Protein AF-A0A662VCW9-F1 (afdb_monomer)

Mean predicted aligned error: 3.1 Å

Secondary structure (DSSP, 8-state):
-PPPPHHHHHHHHHHHHHHHHHHHHTTTS-TTHHHHHHHHHHHHHHHHHHHTT---HHHHHHHHHHHHHHGGGGT-HHHHHHHHHHHHHHHHHHHHHHHT-

Radius of gyration: 15.44 Å; Cα contacts (8 Å, |Δi|>4): 47; chains: 1; bounding box: 33×37×44 Å

Foldseek 3Di:
DDDDDPVLVVLVVVLVVLVVVQVVCCVPDDVLVVLLSVLVSLLSVLVSCVVVVHDDPVSVVLSVLSVVLSCCVVPPSVSNVVSSVVSVVVVVVVVCVVVVD

Nearest PDB structures (foldseek):
  8uc3-assembly1_C  TM=8.459E-01  e=2.169E-03  Streptomyces noursei ATCC 11455
  6b87-assembly2_B-3  TM=3.729E-01  e=9.346E-01  synthetic construct
  6b87-assembly1_A-2  TM=3.579E-01  e=2.098E+00  synthetic construct
  5bw9-assembly1_G  TM=2.666E-01  e=5.602E+00  Saccharomyces cerevisiae S288C

pLDDT: mean 95.9, std 4.9, range [60.41, 98.69]

Sequence (101 aa):
MRSLSKTEELAIYSFIAYLASSARGLLIEPQIYGPFRCLDAISRFIDLLGKLGISSMYLNELKEDIDKGKYLLLYDEDKFKEFIINLNVRLAKKIKEYLSL

Solvent-accessible surface area (backbone atoms only — not comparable to full-atom values): 5756 Å² total; per-residue (Å²): 134,85,83,75,52,73,68,56,50,49,54,51,51,51,52,50,51,50,52,54,53,46,58,58,47,57,77,78,45,67,73,75,53,49,64,41,52,54,44,53,47,52,40,53,48,53,54,49,34,45,76,73,74,47,81,50,73,67,56,54,53,53,31,55,51,42,64,57,44,48,57,28,58,81,80,38,55,66,60,27,53,51,45,54,55,52,50,52,53,52,52,52,51,53,52,33,62,76,68,75,105

Structure (mmCIF, N/CA/C/O backbone):
data_AF-A0A662VCW9-F1
#
_entry.id   AF-A0A662VCW9-F1
#
loop_
_atom_site.group_PDB
_atom_site.id
_atom_site.type_symbol
_atom_site.label_atom_id
_atom_site.label_alt_id
_atom_site.label_comp_id
_atom_site.label_asym_id
_atom_site.label_entity_id
_atom_site.label_seq_id
_atom_site.pdbx_PDB_ins_code
_atom_site.Cartn_x
_atom_site.Cartn_y
_atom_site.Cartn_z
_atom_site.occupancy
_atom_site.B_iso_or_equiv
_atom_site.auth_seq_id
_atom_site.auth_comp_id
_atom_site.auth_asym_id
_atom_site.auth_atom_id
_atom_site.pdbx_PDB_model_num
ATOM 1 N N . MET A 1 1 ? -7.376 3.533 27.334 1.00 70.19 1 MET A N 1
ATOM 2 C CA . MET A 1 1 ? -6.997 2.831 26.085 1.00 70.19 1 MET A CA 1
ATOM 3 C C . MET A 1 1 ? -7.770 1.515 26.043 1.00 70.19 1 MET A C 1
ATOM 5 O O . MET A 1 1 ? -7.817 0.866 27.081 1.00 70.19 1 MET A O 1
ATOM 9 N N . ARG A 1 2 ? -8.441 1.158 24.936 1.00 89.19 2 ARG A N 1
ATOM 10 C CA . ARG A 1 2 ? -9.163 -0.131 24.819 1.00 89.19 2 ARG A CA 1
ATOM 11 C C . ARG A 1 2 ? -8.158 -1.259 24.562 1.00 89.19 2 ARG A C 1
ATOM 13 O O . ARG A 1 2 ? -7.188 -1.031 23.844 1.00 89.19 2 ARG A O 1
ATOM 20 N N . SER A 1 3 ? -8.393 -2.449 25.112 1.00 89.62 3 SER A N 1
ATOM 21 C CA . SER A 1 3 ? -7.645 -3.652 24.732 1.00 89.62 3 SER A CA 1
ATOM 22 C C . SER A 1 3 ? -8.071 -4.146 23.346 1.00 89.62 3 SER A C 1
ATOM 24 O O . SER A 1 3 ? -9.253 -4.112 22.992 1.00 89.62 3 SER A O 1
ATOM 26 N N . LEU A 1 4 ? -7.099 -4.602 22.560 1.00 92.12 4 LEU A N 1
ATOM 27 C CA . LEU A 1 4 ? -7.354 -5.271 21.289 1.00 92.12 4 LEU A CA 1
ATOM 28 C C . LEU A 1 4 ? -7.846 -6.698 21.556 1.00 92.12 4 LEU A C 1
ATOM 30 O O . LEU A 1 4 ? -7.447 -7.343 22.526 1.00 92.12 4 LEU A O 1
ATOM 34 N N . SER A 1 5 ? -8.727 -7.200 20.699 1.00 94.69 5 SER A N 1
ATOM 35 C CA . SER A 1 5 ? -9.039 -8.626 20.654 1.00 94.69 5 SER A CA 1
ATOM 36 C C . SER A 1 5 ? -7.870 -9.406 20.048 1.00 94.69 5 SER A C 1
ATOM 38 O O . SER A 1 5 ? -7.094 -8.873 19.255 1.00 94.69 5 SER A O 1
ATOM 40 N N . LYS A 1 6 ? -7.792 -10.709 20.341 1.00 95.75 6 LYS A N 1
ATOM 41 C CA . LYS A 1 6 ? -6.776 -11.600 19.753 1.00 95.75 6 LYS A CA 1
ATOM 42 C C . LYS A 1 6 ? -6.753 -11.551 18.220 1.00 95.75 6 LYS A C 1
ATOM 44 O O . LYS A 1 6 ? -5.692 -11.664 17.616 1.00 95.75 6 LYS A O 1
ATOM 49 N N . THR A 1 7 ? -7.913 -11.379 17.585 1.00 95.38 7 THR A N 1
ATOM 50 C CA . THR A 1 7 ? -8.024 -11.284 16.121 1.00 95.38 7 THR A CA 1
ATOM 51 C C . THR A 1 7 ? -7.424 -9.982 15.592 1.00 95.38 7 THR A C 1
ATOM 53 O O . THR A 1 7 ? -6.745 -9.995 14.567 1.00 95.38 7 THR A O 1
ATOM 56 N N . GLU A 1 8 ? -7.638 -8.867 16.293 1.00 95.44 8 GLU A N 1
ATOM 57 C CA . GLU A 1 8 ? -7.050 -7.570 15.939 1.00 95.44 8 GLU A CA 1
ATOM 58 C C . GLU A 1 8 ? -5.527 -7.590 16.117 1.00 95.44 8 GLU A C 1
ATOM 60 O O . GLU A 1 8 ? -4.800 -7.182 15.212 1.00 95.44 8 GLU A O 1
ATOM 65 N N . GLU A 1 9 ? -5.034 -8.142 17.231 1.00 96.50 9 GLU A N 1
ATOM 66 C CA . GLU A 1 9 ? -3.596 -8.335 17.464 1.00 96.50 9 GLU A CA 1
ATOM 67 C C . GLU A 1 9 ? -2.966 -9.206 16.375 1.00 96.50 9 GLU A C 1
ATOM 69 O O . GLU A 1 9 ? -1.950 -8.832 15.791 1.00 96.50 9 GLU A O 1
ATOM 74 N N . LEU A 1 10 ? -3.598 -10.332 16.031 1.00 96.44 10 LEU A N 1
ATOM 75 C CA . LEU A 1 10 ? -3.120 -11.215 14.969 1.00 96.44 10 LEU A CA 1
ATOM 76 C C . LEU A 1 10 ? -3.055 -10.503 13.611 1.00 96.44 10 LEU A C 1
ATOM 78 O O . LEU A 1 10 ? -2.092 -10.693 12.865 1.00 96.44 10 LEU A O 1
ATOM 82 N N . ALA A 1 11 ? -4.053 -9.681 13.278 1.00 96.56 11 ALA A N 1
ATOM 83 C CA . ALA A 1 11 ? -4.065 -8.919 12.033 1.00 96.56 11 ALA A CA 1
ATOM 84 C C . ALA A 1 11 ? -2.910 -7.903 11.984 1.00 96.56 11 ALA A C 1
ATOM 86 O O . ALA A 1 11 ? -2.221 -7.803 10.965 1.00 96.56 11 ALA A O 1
ATOM 87 N N . ILE A 1 12 ? -2.650 -7.213 13.098 1.00 97.69 12 ILE A N 1
ATOM 88 C CA . ILE A 1 12 ? -1.532 -6.272 13.238 1.00 97.69 12 ILE A CA 1
ATOM 89 C C . ILE A 1 12 ? -0.190 -7.005 13.128 1.00 97.69 12 ILE A C 1
ATOM 91 O O . ILE A 1 12 ? 0.662 -6.610 12.330 1.00 97.69 12 ILE A O 1
ATOM 95 N N . TYR A 1 13 ? -0.002 -8.106 13.860 1.00 98.19 13 TYR A N 1
ATOM 96 C CA . TYR A 1 13 ? 1.231 -8.895 13.798 1.00 98.19 13 TYR A CA 1
ATOM 97 C C . TYR A 1 13 ? 1.478 -9.477 12.410 1.00 98.19 13 TYR A C 1
ATOM 99 O O . TYR A 1 13 ? 2.618 -9.492 11.954 1.00 98.19 13 TYR A O 1
ATOM 107 N N . SER A 1 14 ? 0.427 -9.888 11.700 1.00 97.75 14 SER A N 1
ATOM 108 C CA . SER A 1 14 ? 0.542 -10.375 10.321 1.00 97.75 14 SER A CA 1
ATOM 109 C C . SER A 1 14 ? 1.044 -9.285 9.372 1.00 97.75 14 SER A C 1
ATOM 111 O O . SER A 1 14 ? 1.888 -9.550 8.517 1.00 97.75 14 SER A O 1
ATOM 113 N N . PHE A 1 15 ? 0.566 -8.049 9.533 1.00 98.56 15 PHE A N 1
ATOM 114 C CA . PHE A 1 15 ? 1.045 -6.913 8.748 1.00 98.56 15 PHE A CA 1
ATOM 115 C C . PHE A 1 15 ? 2.509 -6.568 9.067 1.00 98.56 15 PHE A C 1
ATOM 117 O O . PHE A 1 15 ? 3.315 -6.382 8.157 1.00 98.56 15 PHE A O 1
ATOM 124 N N . ILE A 1 16 ? 2.888 -6.568 10.349 1.00 98.69 16 ILE A N 1
ATOM 125 C CA . ILE A 1 16 ? 4.280 -6.344 10.774 1.00 98.69 16 ILE A CA 1
ATOM 126 C C . ILE A 1 16 ? 5.202 -7.446 10.232 1.00 98.69 16 ILE A C 1
ATOM 128 O O . ILE A 1 16 ? 6.268 -7.152 9.691 1.00 98.69 16 ILE A O 1
ATOM 132 N N . ALA A 1 17 ? 4.784 -8.711 10.318 1.00 98.69 17 ALA A N 1
ATOM 133 C CA . ALA A 1 17 ? 5.534 -9.842 9.780 1.00 98.69 17 ALA A CA 1
ATOM 134 C C . ALA A 1 17 ? 5.714 -9.732 8.259 1.00 98.69 17 ALA A C 1
ATOM 136 O O . ALA A 1 17 ? 6.800 -10.002 7.743 1.00 98.69 17 ALA A O 1
ATOM 137 N N . TYR A 1 18 ? 4.684 -9.271 7.543 1.00 98.56 18 TYR A N 1
ATOM 138 C CA . TYR A 1 18 ? 4.775 -8.981 6.115 1.00 98.56 18 TYR A CA 1
ATOM 139 C C . TYR A 1 18 ? 5.832 -7.909 5.808 1.00 98.56 18 TYR A C 1
ATOM 141 O O . TYR A 1 18 ? 6.643 -8.104 4.900 1.00 98.56 18 TYR A O 1
ATOM 149 N N . LEU A 1 19 ? 5.868 -6.808 6.567 1.00 98.62 19 LEU A N 1
ATOM 150 C CA . LEU A 1 19 ? 6.874 -5.753 6.395 1.00 98.62 19 LEU A CA 1
ATOM 151 C C . LEU A 1 19 ? 8.292 -6.268 6.676 1.00 98.62 19 LEU A C 1
ATOM 153 O O . LEU A 1 19 ? 9.197 -6.032 5.877 1.00 98.62 19 LEU A O 1
ATOM 157 N N . ALA A 1 20 ? 8.482 -7.023 7.760 1.00 98.62 20 ALA A N 1
ATOM 158 C CA . ALA A 1 20 ? 9.778 -7.602 8.110 1.00 98.62 20 ALA A CA 1
ATOM 159 C C . ALA A 1 20 ? 10.268 -8.600 7.046 1.00 98.62 20 ALA A C 1
ATOM 161 O O . ALA A 1 20 ? 11.421 -8.550 6.615 1.00 98.62 20 ALA A O 1
ATOM 162 N N . SER A 1 21 ? 9.378 -9.472 6.563 1.00 98.00 21 SER A N 1
ATOM 163 C CA . SER A 1 21 ? 9.691 -10.403 5.477 1.00 98.00 21 SER A CA 1
ATOM 164 C C . SER A 1 21 ? 9.993 -9.674 4.168 1.00 98.00 21 SER A C 1
ATOM 166 O O . SER A 1 21 ? 10.878 -10.095 3.427 1.00 98.00 21 SER A O 1
ATOM 168 N N . SER A 1 22 ? 9.274 -8.586 3.885 1.00 97.69 22 SER A N 1
ATOM 169 C CA . SER A 1 22 ? 9.502 -7.734 2.718 1.00 97.69 22 SER A CA 1
ATOM 170 C C . SER A 1 22 ? 10.875 -7.073 2.767 1.00 97.69 22 SER A C 1
ATOM 172 O O . SER A 1 22 ? 11.623 -7.168 1.800 1.00 97.69 22 SER A O 1
ATOM 174 N N . ALA A 1 23 ? 11.252 -6.494 3.909 1.00 97.81 23 ALA A N 1
ATOM 175 C CA . ALA A 1 23 ? 12.576 -5.915 4.112 1.00 97.81 23 ALA A CA 1
ATOM 176 C C . ALA A 1 23 ? 13.694 -6.956 3.939 1.00 97.81 23 ALA A C 1
ATOM 178 O O . ALA A 1 23 ? 14.678 -6.692 3.253 1.00 97.81 23 ALA A O 1
ATOM 179 N N . ARG A 1 24 ? 13.523 -8.164 4.497 1.00 98.06 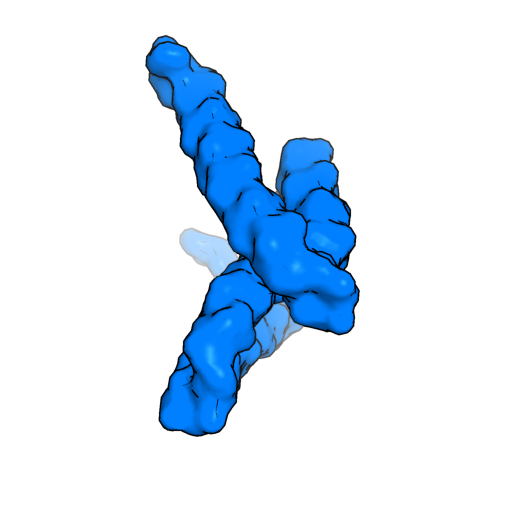24 ARG A N 1
ATOM 180 C CA . ARG A 1 24 ? 14.474 -9.270 4.300 1.00 98.06 24 ARG A CA 1
ATOM 181 C C . ARG A 1 24 ? 14.603 -9.658 2.826 1.00 98.06 24 ARG A C 1
ATOM 183 O O . ARG A 1 24 ? 15.718 -9.890 2.370 1.00 98.06 24 ARG A O 1
ATO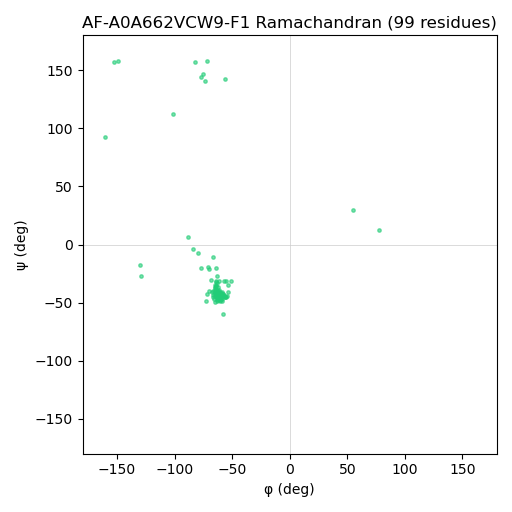M 190 N N . GLY A 1 25 ? 13.488 -9.755 2.098 1.00 96.38 25 GLY A N 1
ATOM 191 C CA . GLY A 1 25 ? 13.487 -10.093 0.670 1.00 96.38 25 GLY A CA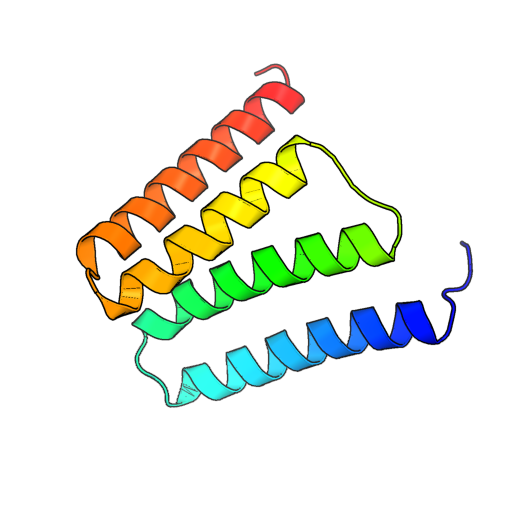 1
ATOM 192 C C . GLY A 1 25 ? 14.305 -9.103 -0.160 1.00 96.38 25 GLY A C 1
ATOM 193 O O . GLY A 1 25 ? 15.124 -9.507 -0.981 1.00 96.38 25 GLY A O 1
ATOM 194 N N . LEU A 1 26 ? 14.190 -7.809 0.145 1.00 96.69 26 LEU A N 1
ATOM 195 C CA . LEU A 1 26 ? 14.906 -6.740 -0.560 1.00 96.69 26 LEU A CA 1
ATOM 196 C C . LEU A 1 26 ? 16.431 -6.749 -0.376 1.00 96.69 26 LEU A C 1
ATOM 198 O O . LEU A 1 26 ? 17.120 -6.043 -1.104 1.00 96.69 26 LEU A O 1
ATOM 202 N N . LEU A 1 27 ? 16.978 -7.552 0.545 1.00 97.44 27 LEU A N 1
ATOM 203 C CA . LEU A 1 27 ? 18.429 -7.753 0.648 1.00 97.44 27 LEU A CA 1
ATOM 204 C C . LEU A 1 27 ? 19.001 -8.565 -0.526 1.00 97.44 27 LEU A C 1
ATOM 206 O O . LEU A 1 27 ? 20.205 -8.519 -0.760 1.00 97.44 27 LEU A O 1
ATOM 210 N N . ILE A 1 28 ? 18.158 -9.332 -1.224 1.00 96.75 28 ILE A N 1
ATOM 211 C CA . ILE A 1 28 ? 18.569 -10.260 -2.291 1.00 96.75 28 ILE A CA 1
ATOM 212 C C . ILE A 1 28 ? 17.763 -10.100 -3.589 1.00 96.75 28 ILE A C 1
ATOM 214 O O . ILE A 1 28 ? 18.187 -10.586 -4.635 1.00 96.75 28 ILE A O 1
ATOM 218 N N . GLU A 1 29 ? 16.598 -9.452 -3.536 1.00 94.19 29 GLU A N 1
ATOM 219 C CA . GLU A 1 29 ? 15.730 -9.202 -4.690 1.00 94.19 29 GLU A CA 1
ATOM 220 C C . GLU A 1 29 ? 16.175 -7.968 -5.499 1.00 94.19 29 GLU A C 1
ATOM 222 O O . GLU A 1 29 ? 16.815 -7.061 -4.959 1.00 94.19 29 GLU A O 1
ATOM 227 N N . PRO A 1 30 ? 15.805 -7.874 -6.792 1.00 94.56 30 PRO A N 1
ATOM 228 C CA . PRO A 1 30 ? 16.026 -6.664 -7.579 1.00 94.56 30 PRO A CA 1
ATOM 229 C C . PRO A 1 30 ? 15.393 -5.424 -6.933 1.00 94.56 30 PRO A C 1
ATOM 231 O O . PRO A 1 30 ? 14.273 -5.476 -6.424 1.00 94.56 30 PRO A O 1
ATOM 234 N N . GLN A 1 31 ? 16.071 -4.276 -7.022 1.00 92.69 31 GLN A N 1
ATOM 235 C CA . GLN A 1 31 ? 15.646 -3.036 -6.352 1.00 92.69 31 GLN A CA 1
ATOM 236 C C . GLN A 1 31 ? 14.217 -2.593 -6.704 1.00 92.69 31 GLN A C 1
ATOM 238 O O . GLN A 1 31 ? 13.521 -2.033 -5.857 1.00 92.69 31 GLN A O 1
ATOM 243 N N . ILE A 1 32 ? 13.752 -2.877 -7.925 1.00 92.62 32 ILE A N 1
ATOM 244 C CA . ILE A 1 32 ? 12.410 -2.503 -8.394 1.00 92.62 32 ILE A CA 1
ATOM 245 C C . ILE A 1 32 ? 11.272 -3.191 -7.613 1.00 92.62 32 ILE A C 1
ATOM 247 O O . ILE A 1 32 ? 10.159 -2.668 -7.550 1.00 92.62 32 ILE A O 1
ATOM 251 N N . TYR A 1 33 ? 11.548 -4.307 -6.926 1.00 94.94 33 TYR A N 1
ATOM 252 C CA . TYR A 1 33 ? 10.580 -4.934 -6.019 1.00 94.94 33 TYR A CA 1
ATOM 253 C C . TYR A 1 33 ? 10.344 -4.116 -4.745 1.00 94.94 33 TYR A C 1
ATOM 255 O O . TYR A 1 33 ? 9.308 -4.284 -4.101 1.00 94.94 33 TYR A O 1
ATOM 263 N N . GLY A 1 34 ? 11.254 -3.204 -4.384 1.00 96.75 34 GLY A N 1
ATOM 264 C CA . GLY A 1 34 ? 11.101 -2.310 -3.234 1.00 96.75 34 GLY A CA 1
ATOM 265 C C . GLY A 1 34 ? 9.833 -1.464 -3.339 1.00 96.75 34 GLY A C 1
ATOM 266 O O . GLY A 1 34 ? 8.937 -1.613 -2.504 1.00 96.75 34 GLY A O 1
ATOM 267 N N . PRO A 1 35 ? 9.696 -0.641 -4.393 1.00 97.38 35 PRO A N 1
ATOM 268 C CA . PRO A 1 35 ? 8.469 0.100 -4.659 1.00 97.38 35 PRO A CA 1
ATOM 269 C C . PRO A 1 35 ? 7.213 -0.780 -4.708 1.00 97.38 35 PRO A C 1
ATOM 271 O O . PRO A 1 35 ? 6.193 -0.408 -4.129 1.00 97.38 35 PRO A O 1
ATOM 274 N N . PHE A 1 36 ? 7.283 -1.969 -5.317 1.00 97.44 36 PHE A N 1
ATOM 275 C CA . PHE A 1 36 ? 6.150 -2.900 -5.350 1.00 97.44 36 PHE A CA 1
ATOM 276 C C . PHE A 1 36 ? 5.708 -3.321 -3.942 1.00 97.44 36 PHE A C 1
ATOM 278 O O . PHE A 1 36 ? 4.522 -3.250 -3.619 1.00 97.44 36 PHE A O 1
ATOM 285 N N . ARG A 1 37 ? 6.656 -3.705 -3.076 1.00 97.50 37 ARG A N 1
ATOM 286 C CA . ARG A 1 37 ? 6.381 -4.099 -1.685 1.00 97.50 37 ARG A CA 1
ATOM 287 C C . ARG A 1 37 ? 5.821 -2.941 -0.862 1.00 97.50 37 ARG A C 1
ATOM 289 O O . ARG A 1 37 ? 4.936 -3.164 -0.043 1.00 97.50 37 ARG A O 1
ATOM 296 N N . CYS A 1 38 ? 6.268 -1.709 -1.104 1.00 98.06 38 CYS A N 1
ATOM 297 C CA . CYS A 1 38 ? 5.680 -0.525 -0.475 1.00 98.06 38 CYS A CA 1
ATOM 298 C C . CYS A 1 38 ? 4.211 -0.329 -0.880 1.00 98.06 38 CYS A C 1
ATOM 300 O O . CYS A 1 38 ? 3.366 -0.095 -0.019 1.00 98.06 38 CYS A O 1
ATOM 302 N N . LEU A 1 39 ? 3.883 -0.463 -2.168 1.00 98.31 39 LEU A N 1
ATOM 303 C CA . LEU A 1 39 ? 2.503 -0.349 -2.650 1.00 98.31 39 LEU A CA 1
ATOM 304 C C . LEU A 1 39 ? 1.607 -1.465 -2.097 1.00 98.31 39 LEU A C 1
ATOM 306 O O . LEU A 1 39 ? 0.509 -1.199 -1.609 1.00 98.31 39 LEU A O 1
ATOM 310 N N . ASP A 1 40 ? 2.086 -2.709 -2.106 1.00 98.25 40 ASP A N 1
ATOM 311 C CA . ASP A 1 40 ? 1.343 -3.836 -1.536 1.00 98.25 40 ASP A CA 1
ATOM 312 C C . ASP A 1 40 ? 1.169 -3.695 -0.011 1.00 98.25 40 ASP A C 1
ATOM 314 O O . ASP A 1 40 ? 0.099 -4.003 0.517 1.00 98.25 40 ASP A O 1
ATOM 318 N N . ALA A 1 41 ? 2.158 -3.135 0.696 1.00 98.50 41 ALA A N 1
ATOM 319 C CA . ALA A 1 41 ? 2.023 -2.774 2.105 1.00 98.50 41 ALA A CA 1
ATOM 320 C C . ALA A 1 41 ? 0.916 -1.735 2.336 1.00 98.50 41 ALA A C 1
ATOM 322 O O . ALA A 1 41 ? 0.124 -1.902 3.260 1.00 98.50 41 ALA A O 1
ATOM 323 N N . ILE A 1 42 ? 0.819 -0.689 1.506 1.00 98.44 42 ILE A N 1
ATOM 324 C CA . ILE A 1 42 ? -0.243 0.322 1.638 1.00 98.44 42 ILE A CA 1
ATOM 325 C C . ILE A 1 42 ? -1.622 -0.326 1.463 1.00 98.44 42 ILE A C 1
ATOM 327 O O . ILE A 1 42 ? -2.502 -0.107 2.293 1.00 98.44 42 ILE A O 1
ATOM 331 N N . SER A 1 43 ? -1.802 -1.169 0.441 1.00 98.31 43 SER A N 1
ATOM 332 C CA . SER A 1 43 ? -3.070 -1.882 0.217 1.00 98.31 43 SER A CA 1
ATOM 333 C C . SER A 1 43 ? -3.461 -2.753 1.421 1.00 98.31 43 SER A C 1
ATOM 335 O O . SER A 1 43 ? -4.564 -2.627 1.959 1.00 98.31 43 SER A O 1
ATOM 337 N N . ARG A 1 44 ? -2.517 -3.555 1.936 1.00 98.50 44 ARG A N 1
ATOM 338 C CA . ARG A 1 44 ? -2.721 -4.396 3.131 1.00 98.50 44 ARG A CA 1
ATOM 339 C C . ARG A 1 44 ? -2.989 -3.587 4.395 1.00 98.50 44 ARG A C 1
ATOM 341 O O . ARG A 1 44 ? -3.717 -4.048 5.272 1.00 98.50 44 ARG A O 1
ATOM 348 N N . PHE A 1 45 ? -2.391 -2.405 4.513 1.00 98.56 45 PHE A N 1
ATOM 349 C CA . PHE A 1 45 ? -2.639 -1.511 5.634 1.00 98.56 45 PHE A CA 1
ATOM 350 C C . PHE A 1 45 ? -4.067 -0.963 5.595 1.00 98.56 45 PHE A C 1
ATOM 352 O O . PHE A 1 45 ? -4.735 -0.949 6.624 1.00 98.56 45 PHE A O 1
ATOM 359 N N . ILE A 1 46 ? -4.575 -0.594 4.416 1.00 98.38 46 ILE A N 1
ATOM 360 C CA . ILE A 1 46 ? -5.972 -0.168 4.258 1.00 98.38 46 ILE A CA 1
ATOM 361 C C . ILE A 1 46 ? -6.934 -1.316 4.612 1.00 98.38 46 ILE A C 1
ATOM 363 O O . ILE A 1 46 ? -7.896 -1.094 5.346 1.00 98.38 46 ILE A O 1
ATOM 367 N N . ASP A 1 47 ? -6.637 -2.555 4.201 1.00 97.62 47 ASP A N 1
ATOM 368 C CA . ASP A 1 47 ? -7.400 -3.740 4.634 1.00 97.62 47 ASP A CA 1
ATOM 369 C C . ASP A 1 47 ? -7.383 -3.933 6.156 1.00 97.62 47 ASP A C 1
ATOM 371 O O . ASP A 1 47 ? -8.400 -4.276 6.765 1.00 97.62 47 ASP A O 1
ATOM 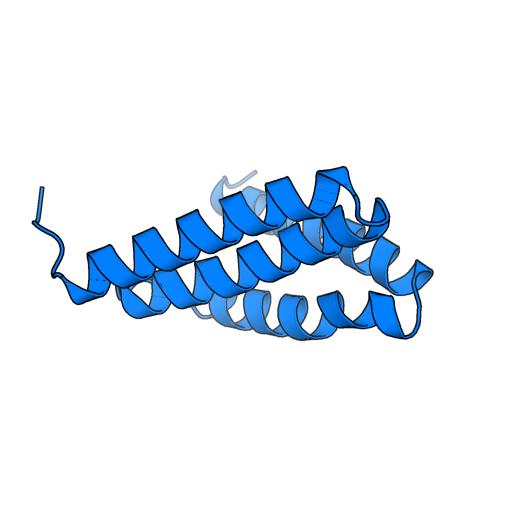375 N N . LEU A 1 48 ? -6.222 -3.730 6.788 1.00 97.88 48 LEU A N 1
ATOM 376 C CA . LEU A 1 48 ? -6.086 -3.800 8.240 1.00 97.88 48 LEU A CA 1
ATOM 377 C C . LEU A 1 48 ? -6.952 -2.738 8.925 1.00 97.88 48 LEU A C 1
ATOM 379 O O . LEU A 1 48 ? -7.675 -3.078 9.857 1.00 97.88 48 LEU A O 1
ATOM 383 N N . LEU A 1 49 ? -6.924 -1.488 8.453 1.00 97.31 49 LEU A N 1
ATOM 384 C CA . LEU A 1 49 ? -7.787 -0.424 8.972 1.00 97.31 49 LEU A CA 1
ATOM 385 C C . LEU A 1 49 ? -9.264 -0.831 8.895 1.00 97.31 49 LEU A C 1
ATOM 387 O O . LEU A 1 49 ? -9.970 -0.728 9.899 1.00 97.31 49 LEU A O 1
ATOM 391 N N . GLY A 1 50 ? -9.701 -1.400 7.766 1.00 95.50 50 GLY A N 1
ATOM 392 C CA . GLY A 1 50 ? -11.065 -1.906 7.597 1.00 95.50 50 GLY A CA 1
ATOM 393 C C . GLY A 1 50 ? -11.442 -2.976 8.627 1.00 95.50 50 GLY A C 1
ATOM 394 O O . GLY A 1 50 ? -12.515 -2.904 9.226 1.00 95.50 50 GLY A O 1
ATOM 395 N N . LYS A 1 51 ? -10.537 -3.923 8.920 1.00 92.75 51 LYS A N 1
ATOM 396 C CA . LYS A 1 51 ? -10.734 -4.943 9.975 1.00 92.75 51 LYS A CA 1
ATOM 397 C C . LYS A 1 51 ? -10.847 -4.348 11.380 1.00 92.75 51 LYS A C 1
ATOM 399 O O . LYS A 1 51 ? -11.488 -4.950 12.235 1.00 92.75 51 LYS A O 1
ATOM 404 N N . LEU A 1 52 ? -10.236 -3.188 11.611 1.00 93.00 52 LEU A N 1
ATOM 405 C CA . LEU A 1 52 ? -10.318 -2.432 12.864 1.00 93.00 52 LEU A CA 1
ATOM 406 C C . LEU A 1 52 ? -11.514 -1.462 12.898 1.00 93.00 52 LEU A C 1
ATOM 408 O O . LEU A 1 52 ? -11.634 -0.665 13.826 1.00 93.00 52 LEU A O 1
ATOM 412 N N . GLY A 1 53 ? -12.396 -1.507 11.893 1.00 93.81 53 GLY A N 1
ATOM 413 C CA . GLY A 1 53 ? -13.564 -0.631 11.792 1.00 93.81 53 GLY A CA 1
ATOM 414 C C . GLY A 1 53 ? -13.250 0.788 11.308 1.00 93.81 53 GLY A C 1
ATOM 415 O O . GLY A 1 53 ? -14.105 1.666 11.402 1.00 93.81 53 GLY A O 1
ATOM 416 N N . ILE A 1 54 ? -12.046 1.032 10.783 1.00 95.56 54 ILE A N 1
ATOM 417 C CA . ILE A 1 54 ? -11.617 2.323 10.240 1.00 95.56 54 ILE A CA 1
ATOM 418 C C . ILE A 1 54 ? -11.701 2.252 8.715 1.00 95.56 54 ILE A C 1
ATOM 420 O O . ILE A 1 54 ? -10.936 1.539 8.072 1.00 95.56 54 ILE A O 1
ATOM 424 N N . SER A 1 55 ? -12.621 3.001 8.111 1.00 95.31 55 SER A N 1
ATOM 425 C CA . SER A 1 55 ? -12.768 3.037 6.652 1.00 95.31 55 SER A CA 1
ATOM 426 C C . SER A 1 55 ? -13.272 4.390 6.159 1.00 95.31 55 SER A C 1
ATOM 428 O O . SER A 1 55 ? -13.865 5.166 6.909 1.00 95.31 55 SER A O 1
ATOM 430 N N . SER A 1 56 ? -13.020 4.682 4.885 1.00 96.31 56 SER A N 1
ATOM 431 C CA . SER A 1 56 ? -13.617 5.811 4.174 1.00 96.31 56 SER A CA 1
ATOM 432 C C . SER A 1 56 ? -13.697 5.497 2.682 1.00 96.31 56 SER A C 1
ATOM 434 O O . SER A 1 56 ? -12.931 4.674 2.177 1.00 96.31 56 SER A O 1
ATOM 436 N N . MET A 1 57 ? -14.600 6.172 1.966 1.00 96.31 57 MET A N 1
ATOM 437 C CA . MET A 1 57 ? -14.738 6.013 0.513 1.00 96.31 57 MET A CA 1
ATOM 438 C C . MET A 1 57 ? -13.407 6.262 -0.207 1.00 96.31 57 MET A C 1
ATOM 440 O O . MET A 1 57 ? -12.975 5.446 -1.013 1.00 96.31 57 MET A O 1
ATOM 444 N N . TYR A 1 58 ? -12.697 7.322 0.188 1.00 96.31 58 TYR A N 1
ATOM 445 C CA . TYR A 1 58 ? -11.392 7.655 -0.377 1.00 96.31 58 TYR A CA 1
ATOM 446 C C . TYR A 1 58 ? -10.336 6.567 -0.131 1.00 96.31 58 TYR A C 1
ATOM 448 O O . TYR A 1 58 ? -9.541 6.283 -1.021 1.00 96.31 58 TYR A O 1
ATOM 456 N N . LEU A 1 59 ? -10.303 5.947 1.059 1.00 97.12 59 LEU A N 1
ATOM 457 C CA . LEU A 1 59 ? -9.358 4.858 1.339 1.00 97.12 59 LEU A CA 1
ATOM 458 C C . LEU A 1 59 ? -9.641 3.628 0.468 1.00 97.12 59 LEU A C 1
ATOM 460 O O . LEU A 1 59 ? -8.701 3.007 -0.021 1.00 97.12 59 LEU A O 1
ATOM 464 N N . ASN A 1 60 ? -10.915 3.308 0.238 1.00 96.88 60 ASN A N 1
ATOM 465 C CA . ASN A 1 60 ? -11.302 2.185 -0.615 1.00 96.88 60 ASN A CA 1
ATOM 466 C C . ASN A 1 60 ? -10.903 2.431 -2.078 1.00 96.88 60 ASN A C 1
ATOM 468 O O . ASN A 1 60 ? -10.261 1.577 -2.684 1.00 96.88 60 ASN A O 1
ATOM 472 N N . GLU A 1 61 ? -11.188 3.620 -2.613 1.00 97.62 61 GLU A N 1
ATOM 473 C CA . GLU A 1 61 ? -10.767 4.017 -3.965 1.00 97.62 61 GLU A CA 1
ATOM 474 C C . GLU A 1 61 ? -9.240 4.008 -4.111 1.00 97.62 61 GLU A C 1
ATOM 476 O O . GLU A 1 61 ? -8.694 3.463 -5.069 1.00 97.62 61 GLU A O 1
ATOM 481 N N . LEU A 1 62 ? -8.530 4.573 -3.130 1.00 97.88 62 LEU A N 1
ATOM 482 C CA . LEU A 1 62 ? -7.070 4.588 -3.108 1.00 97.88 62 LEU A CA 1
ATOM 483 C C . LEU A 1 62 ? -6.499 3.167 -3.157 1.00 97.88 62 LEU A C 1
ATOM 485 O O . LEU A 1 62 ? -5.543 2.911 -3.888 1.00 97.88 62 LEU A O 1
ATOM 489 N N . LYS A 1 63 ? -7.084 2.244 -2.389 1.00 98.25 63 LYS A N 1
ATOM 490 C CA . LYS A 1 63 ? -6.676 0.841 -2.385 1.00 98.25 63 LYS A CA 1
ATOM 491 C C . LYS A 1 63 ? -6.886 0.188 -3.746 1.00 98.25 63 LYS A C 1
ATOM 493 O O . LYS A 1 63 ? -5.970 -0.473 -4.227 1.00 98.25 63 LYS A O 1
ATOM 498 N N . GLU A 1 64 ? -8.052 0.366 -4.364 1.00 98.00 64 GLU A N 1
ATOM 499 C CA . GLU A 1 64 ? -8.336 -0.210 -5.684 1.00 98.00 64 GLU A CA 1
ATOM 500 C C . GLU A 1 64 ? -7.328 0.250 -6.740 1.00 98.00 64 GLU A C 1
ATOM 502 O O . GLU A 1 64 ? -6.838 -0.561 -7.530 1.00 98.00 64 GLU A O 1
ATOM 507 N N . ASP A 1 65 ? -6.985 1.537 -6.734 1.00 97.69 65 ASP A N 1
ATOM 508 C CA . ASP A 1 65 ? -6.009 2.094 -7.668 1.00 97.69 65 ASP A CA 1
ATOM 509 C C . ASP A 1 65 ? -4.604 1.538 -7.421 1.00 97.69 65 ASP A C 1
ATOM 511 O O . ASP A 1 65 ? -3.898 1.198 -8.371 1.00 97.69 65 ASP A O 1
ATOM 515 N N . ILE A 1 66 ? -4.204 1.380 -6.156 1.00 98.38 66 ILE A N 1
ATOM 516 C CA . ILE A 1 66 ? -2.927 0.759 -5.777 1.00 98.38 66 ILE A CA 1
ATOM 517 C C . ILE A 1 66 ? -2.881 -0.718 -6.169 1.00 98.38 66 ILE A C 1
ATOM 519 O O . ILE A 1 66 ? -1.865 -1.175 -6.693 1.00 98.38 66 ILE A O 1
ATOM 523 N N . ASP A 1 67 ? -3.965 -1.464 -5.960 1.00 97.94 67 ASP A N 1
ATOM 524 C CA . ASP A 1 67 ? -4.032 -2.879 -6.315 1.00 97.94 67 ASP A CA 1
ATOM 525 C C . ASP A 1 67 ? -3.920 -3.103 -7.821 1.00 97.94 67 ASP A C 1
ATOM 527 O O . ASP A 1 67 ? -3.271 -4.060 -8.236 1.00 97.94 67 ASP A O 1
ATOM 531 N N . LYS A 1 68 ? -4.484 -2.210 -8.640 1.00 96.25 68 LYS A N 1
ATOM 532 C CA . LYS A 1 68 ? -4.307 -2.236 -10.099 1.00 96.25 68 LYS A CA 1
ATOM 533 C C . LYS A 1 68 ? -2.897 -1.787 -10.489 1.00 96.25 68 LYS A C 1
ATOM 535 O O . LYS A 1 68 ? -2.216 -2.472 -11.251 1.00 96.25 68 LYS A O 1
ATOM 540 N N . GLY A 1 69 ? -2.442 -0.659 -9.943 1.00 97.31 69 GLY A N 1
ATOM 541 C CA . GLY A 1 69 ? -1.175 -0.027 -10.305 1.00 97.31 69 GLY A CA 1
ATOM 542 C C . GLY A 1 69 ? 0.054 -0.859 -9.948 1.00 97.31 69 GLY A C 1
ATOM 543 O O . GLY A 1 69 ? 1.002 -0.913 -10.729 1.00 97.31 69 GLY A O 1
ATOM 544 N N . LYS A 1 70 ? 0.042 -1.582 -8.820 1.00 96.12 70 LYS A N 1
ATOM 545 C CA . LYS A 1 70 ? 1.198 -2.391 -8.397 1.00 96.12 70 LYS A CA 1
ATOM 546 C C . LYS A 1 70 ? 1.553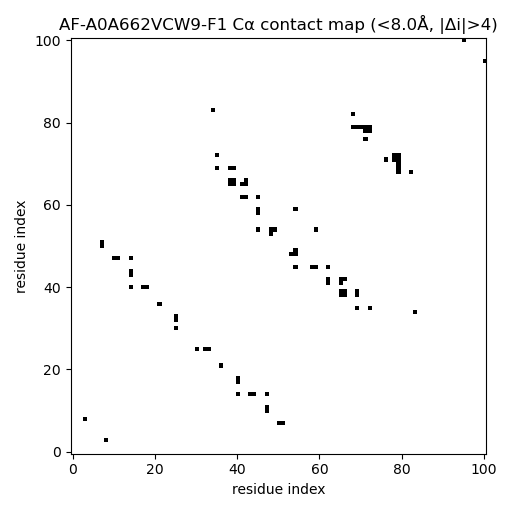 -3.500 -9.393 1.00 96.12 70 LYS A C 1
ATOM 548 O O . LYS A 1 70 ? 2.726 -3.824 -9.543 1.00 96.12 70 LYS A O 1
ATOM 553 N N . TYR A 1 71 ? 0.573 -4.052 -10.111 1.00 96.00 71 TYR A N 1
ATOM 554 C CA . TYR A 1 71 ? 0.818 -5.102 -11.104 1.00 96.00 71 TYR A CA 1
ATOM 555 C C . TYR A 1 71 ? 1.347 -4.579 -12.443 1.00 96.00 71 TYR A C 1
ATOM 557 O O . TYR A 1 71 ? 1.774 -5.393 -13.259 1.00 96.00 71 TYR A O 1
ATOM 565 N N . LEU A 1 72 ? 1.402 -3.257 -12.661 1.00 96.81 72 LEU A N 1
ATOM 566 C CA . LEU A 1 72 ? 2.040 -2.682 -13.852 1.00 96.81 72 LEU A CA 1
ATOM 567 C C . LEU A 1 72 ? 3.500 -3.117 -13.978 1.00 96.81 72 LEU A C 1
ATOM 569 O O . LEU A 1 72 ? 3.956 -3.340 -15.090 1.00 96.81 72 LEU A O 1
ATOM 573 N N . LEU A 1 73 ? 4.191 -3.350 -12.856 1.00 95.69 73 LEU A N 1
ATOM 574 C CA . LEU A 1 73 ? 5.566 -3.854 -12.846 1.00 95.69 73 LEU A CA 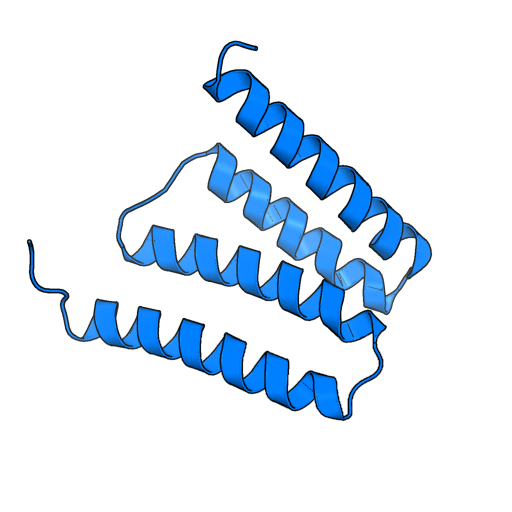1
ATOM 575 C C . LEU A 1 73 ? 5.755 -5.118 -13.705 1.00 95.69 73 LEU A C 1
ATOM 577 O O . LEU A 1 73 ? 6.829 -5.328 -14.256 1.00 95.69 73 LEU A O 1
ATOM 581 N N . LEU A 1 74 ? 4.726 -5.961 -13.826 1.00 93.25 74 LEU A N 1
ATOM 582 C CA . LEU A 1 74 ? 4.807 -7.215 -14.579 1.00 93.25 74 LEU A CA 1
ATOM 583 C C . LEU A 1 74 ? 4.741 -7.023 -16.100 1.00 93.25 74 LEU A C 1
ATOM 585 O O . LEU A 1 74 ? 5.124 -7.931 -16.833 1.00 93.25 74 LEU A O 1
ATOM 589 N N . TYR A 1 75 ? 4.222 -5.888 -16.571 1.00 94.00 75 TYR A N 1
ATOM 590 C CA . TYR A 1 75 ? 3.853 -5.698 -17.977 1.00 94.00 75 TYR A CA 1
ATOM 591 C C . TYR A 1 75 ? 4.431 -4.417 -18.595 1.00 94.00 75 TYR A C 1
ATOM 593 O O . TYR A 1 75 ? 4.607 -4.365 -19.808 1.00 94.00 75 TYR A O 1
ATOM 601 N N . ASP A 1 76 ? 4.697 -3.386 -17.786 1.00 96.81 76 ASP A N 1
ATOM 602 C CA . ASP A 1 76 ? 5.153 -2.062 -18.216 1.00 96.81 76 ASP A CA 1
ATOM 603 C C . ASP A 1 76 ? 5.817 -1.319 -17.033 1.00 96.81 76 ASP A C 1
ATOM 605 O O . ASP A 1 76 ? 5.158 -0.673 -16.209 1.00 96.81 76 ASP A O 1
ATOM 609 N N . GLU A 1 77 ? 7.143 -1.450 -16.915 1.00 95.81 77 GLU A N 1
ATOM 610 C CA . GLU A 1 77 ? 7.915 -0.853 -15.815 1.00 95.81 77 GLU A CA 1
ATOM 611 C C . GLU A 1 77 ? 7.876 0.686 -15.834 1.00 95.81 77 GLU A C 1
ATOM 613 O O . GLU A 1 77 ? 7.893 1.322 -14.777 1.00 95.81 77 GLU A O 1
ATOM 618 N N . ASP A 1 78 ? 7.782 1.305 -17.011 1.00 97.38 78 ASP A N 1
ATOM 619 C CA . ASP A 1 78 ? 7.737 2.763 -17.124 1.00 97.38 78 ASP A CA 1
ATOM 620 C C . ASP A 1 78 ? 6.395 3.308 -16.630 1.00 97.38 78 ASP A C 1
ATOM 622 O O . ASP A 1 78 ? 6.371 4.238 -15.818 1.00 97.38 78 ASP A O 1
ATOM 626 N N . LYS A 1 79 ? 5.277 2.660 -16.986 1.00 97.81 79 LYS A N 1
ATOM 62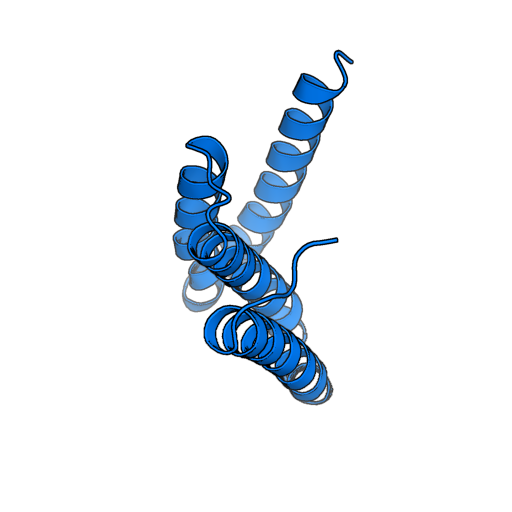7 C CA . LYS A 1 79 ? 3.972 2.991 -16.389 1.00 97.81 79 LYS A CA 1
ATOM 628 C C . LYS A 1 79 ? 3.921 2.713 -14.896 1.00 97.81 79 LYS A C 1
ATOM 630 O O . LYS A 1 79 ? 3.240 3.433 -14.169 1.00 97.81 79 LYS A O 1
ATOM 635 N N . PHE A 1 80 ? 4.632 1.698 -14.411 1.00 97.94 80 PHE A N 1
ATOM 636 C CA . PHE A 1 80 ? 4.748 1.448 -12.977 1.00 97.94 80 PHE A CA 1
ATOM 637 C C . PHE A 1 80 ? 5.450 2.607 -12.249 1.00 97.94 80 PHE A C 1
ATOM 639 O O . PHE A 1 80 ? 4.962 3.076 -11.217 1.00 97.94 80 PHE A O 1
ATOM 646 N N . LYS A 1 81 ? 6.550 3.129 -12.806 1.00 97.44 81 LYS A N 1
ATOM 647 C CA . LYS A 1 81 ? 7.241 4.315 -12.268 1.00 97.44 81 LYS A CA 1
ATOM 648 C C . LYS A 1 81 ? 6.350 5.555 -12.310 1.00 97.44 81 LYS A C 1
ATOM 650 O O . LYS A 1 81 ? 6.252 6.268 -11.310 1.00 97.44 81 LYS A O 1
ATOM 655 N N . GLU A 1 82 ? 5.668 5.790 -13.430 1.00 98.19 82 GLU A N 1
ATOM 656 C CA . GLU A 1 82 ? 4.730 6.907 -13.578 1.00 98.19 82 GLU A CA 1
ATOM 657 C C . GLU A 1 82 ? 3.595 6.823 -12.547 1.00 98.19 82 GLU A C 1
ATOM 659 O O . GLU A 1 82 ? 3.277 7.808 -11.875 1.00 98.19 82 GLU A O 1
ATOM 664 N N . PHE A 1 83 ? 3.035 5.626 -12.350 1.00 98.31 83 PHE A N 1
ATOM 665 C CA . PHE A 1 83 ? 2.002 5.373 -11.353 1.00 98.31 83 PHE A CA 1
ATOM 666 C C . PHE A 1 83 ? 2.453 5.774 -9.942 1.00 98.31 83 PHE A C 1
ATOM 668 O O . PHE A 1 83 ? 1.709 6.457 -9.238 1.00 98.31 83 PHE A O 1
ATOM 675 N N . ILE A 1 84 ? 3.674 5.412 -9.534 1.00 98.12 84 ILE A N 1
ATOM 676 C CA . ILE A 1 84 ? 4.219 5.770 -8.213 1.00 98.12 84 ILE A CA 1
ATOM 677 C C . ILE A 1 84 ? 4.309 7.292 -8.041 1.00 98.12 84 ILE A C 1
ATOM 679 O O . ILE A 1 84 ? 3.926 7.822 -6.993 1.00 98.12 84 ILE A O 1
ATOM 683 N N . ILE A 1 85 ? 4.788 8.005 -9.064 1.00 98.19 85 ILE A N 1
ATOM 684 C CA . ILE A 1 85 ? 4.902 9.471 -9.040 1.00 98.19 85 ILE A CA 1
ATOM 685 C C . ILE A 1 85 ? 3.511 10.105 -8.918 1.00 98.19 85 ILE A C 1
ATOM 687 O O . ILE A 1 85 ? 3.280 10.945 -8.044 1.00 98.19 85 ILE A O 1
ATOM 691 N N . ASN A 1 86 ? 2.562 9.659 -9.741 1.00 98.25 86 ASN A N 1
ATOM 692 C CA . ASN A 1 86 ? 1.192 10.166 -9.743 1.00 98.25 86 ASN A CA 1
ATOM 693 C C . ASN A 1 86 ? 0.472 9.886 -8.417 1.00 98.25 86 ASN A C 1
ATOM 695 O O . ASN A 1 86 ? -0.236 10.756 -7.901 1.00 98.25 86 ASN A O 1
ATOM 699 N N . LEU A 1 87 ? 0.692 8.710 -7.822 1.00 98.19 87 LEU A N 1
ATOM 700 C CA . LEU A 1 87 ? 0.164 8.358 -6.506 1.00 98.19 87 LEU A CA 1
ATOM 701 C C . LEU A 1 87 ? 0.691 9.301 -5.417 1.00 98.19 87 LEU A C 1
ATOM 703 O O . LEU A 1 87 ? -0.091 9.774 -4.591 1.00 98.19 87 LEU A O 1
ATOM 707 N N . ASN A 1 88 ? 1.989 9.619 -5.436 1.00 97.56 88 ASN A N 1
ATOM 708 C CA . ASN A 1 88 ? 2.594 10.558 -4.490 1.00 97.56 88 ASN A CA 1
ATOM 709 C C . ASN A 1 88 ? 1.954 11.954 -4.609 1.00 97.56 88 ASN A C 1
ATOM 711 O O . ASN A 1 88 ? 1.468 12.506 -3.620 1.00 97.56 88 ASN A O 1
ATOM 715 N N . VAL A 1 89 ? 1.835 12.477 -5.835 1.00 98.00 89 VAL A N 1
ATOM 716 C CA . VAL A 1 89 ? 1.177 13.769 -6.097 1.00 98.00 89 VAL A CA 1
ATOM 717 C C . VAL A 1 89 ? -0.280 13.766 -5.629 1.00 98.00 89 VAL A C 1
ATOM 719 O O . VAL A 1 89 ? -0.731 14.732 -5.011 1.00 98.00 89 VAL A O 1
ATOM 722 N N . ARG A 1 90 ? -1.032 12.690 -5.892 1.00 97.12 90 ARG A N 1
ATOM 723 C CA . ARG A 1 90 ? -2.425 12.548 -5.441 1.00 97.12 90 ARG A CA 1
ATOM 724 C C . ARG A 1 90 ? -2.533 12.607 -3.919 1.00 97.12 90 ARG A C 1
ATOM 726 O O . ARG A 1 90 ? -3.376 13.339 -3.404 1.00 97.12 90 ARG A O 1
ATOM 733 N N . LEU A 1 91 ? -1.687 11.871 -3.198 1.00 96.81 91 LEU A N 1
ATOM 734 C CA . LEU A 1 91 ? -1.689 11.874 -1.734 1.00 96.81 91 LEU A CA 1
ATOM 735 C C . LEU A 1 91 ? -1.300 13.243 -1.169 1.00 96.81 91 LEU A C 1
ATOM 737 O O . LEU A 1 91 ? -1.961 13.724 -0.251 1.00 96.81 91 LEU A O 1
ATOM 741 N N . ALA A 1 92 ? -0.304 13.910 -1.756 1.00 97.12 92 ALA A N 1
ATOM 742 C CA . ALA A 1 92 ? 0.075 15.267 -1.371 1.00 97.12 92 ALA A CA 1
ATOM 743 C C . ALA A 1 92 ? -1.087 16.261 -1.550 1.00 97.12 92 ALA A C 1
ATOM 745 O O . ALA A 1 92 ? -1.373 17.045 -0.644 1.00 97.12 92 ALA A O 1
ATOM 746 N N . LYS A 1 93 ? -1.812 16.190 -2.678 1.00 96.56 93 LYS A N 1
ATOM 747 C CA . LYS A 1 93 ? -3.032 16.986 -2.903 1.00 96.56 93 LYS A CA 1
ATOM 748 C C . LYS A 1 93 ? -4.098 16.689 -1.853 1.00 96.56 93 LYS A C 1
ATOM 750 O O . LYS A 1 93 ? -4.663 17.622 -1.291 1.00 96.56 93 LYS A O 1
ATOM 755 N N . LYS A 1 94 ? -4.321 15.412 -1.526 1.00 95.69 94 LYS A N 1
ATOM 756 C CA . LYS A 1 94 ? -5.308 15.043 -0.509 1.00 95.69 94 LYS A CA 1
ATOM 757 C C . LYS A 1 94 ? -4.960 15.605 0.867 1.00 95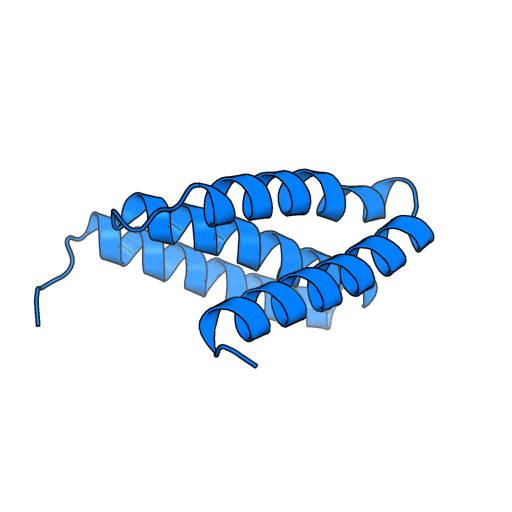.69 94 LYS A C 1
ATOM 759 O O . LYS A 1 94 ? -5.831 16.123 1.555 1.00 95.69 94 LYS A O 1
ATOM 764 N N . ILE A 1 95 ? -3.692 15.528 1.262 1.00 96.12 95 ILE A N 1
ATOM 765 C CA . ILE A 1 95 ? -3.212 16.107 2.524 1.00 96.12 95 ILE A CA 1
ATOM 766 C C . ILE A 1 95 ? -3.419 17.625 2.522 1.00 96.12 95 ILE A C 1
ATOM 768 O O . ILE A 1 95 ? -3.906 18.173 3.507 1.00 96.12 95 ILE A O 1
ATOM 772 N N . LYS A 1 96 ? -3.113 18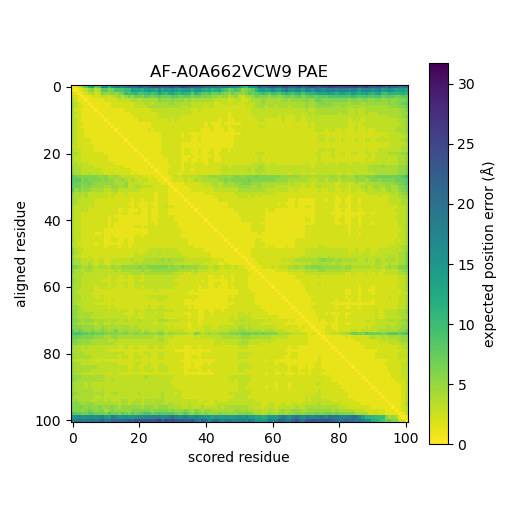.297 1.406 1.00 96.75 96 LYS A N 1
ATOM 773 C CA . LYS A 1 96 ? -3.332 19.737 1.242 1.00 96.75 96 LYS A CA 1
ATOM 774 C C . LYS A 1 96 ? -4.799 20.132 1.475 1.00 96.75 96 LYS A C 1
ATOM 776 O O . LYS A 1 96 ? -5.044 21.068 2.230 1.00 96.75 96 LYS A O 1
ATOM 781 N N . GLU A 1 97 ? -5.755 19.380 0.919 1.00 95.31 97 GLU A N 1
ATOM 782 C CA . GLU A 1 97 ? -7.196 19.586 1.159 1.00 95.31 97 GLU A CA 1
ATOM 783 C C . GLU A 1 97 ? -7.548 19.535 2.656 1.00 95.31 97 GLU A C 1
ATOM 785 O O . GLU A 1 97 ? -8.281 20.391 3.145 1.00 95.31 97 GLU A O 1
ATOM 790 N N . TYR A 1 98 ? -7.003 18.566 3.404 1.00 93.19 98 TYR A N 1
ATOM 791 C CA . TYR A 1 98 ? -7.231 18.452 4.852 1.00 93.19 98 TYR A CA 1
ATOM 792 C C . TYR A 1 98 ? -6.578 19.578 5.660 1.00 93.19 98 TYR A C 1
ATOM 794 O O . TYR A 1 98 ? -7.088 19.945 6.717 1.00 93.19 98 TYR A O 1
ATOM 802 N N . LEU A 1 99 ? -5.458 20.120 5.181 1.00 93.56 99 LEU A N 1
ATOM 803 C CA . LEU A 1 99 ? -4.743 21.215 5.836 1.00 93.56 99 LEU A CA 1
ATOM 804 C C . LEU A 1 99 ? -5.301 22.602 5.482 1.00 93.56 99 LEU A C 1
ATOM 806 O O . LEU A 1 99 ? -4.844 23.584 6.059 1.00 93.56 99 LEU A O 1
ATOM 810 N N . SER A 1 100 ? -6.292 22.695 4.584 1.00 86.69 100 SER A N 1
ATOM 811 C CA . SER A 1 100 ? -6.858 23.970 4.101 1.00 86.69 100 SER A CA 1
ATOM 812 C C . SER A 1 100 ? -5.807 24.929 3.512 1.00 86.69 100 SER A C 1
ATOM 814 O O . SER A 1 100 ? -5.949 26.148 3.602 1.00 86.69 100 SER A O 1
ATOM 816 N N . LEU A 1 101 ? -4.737 24.367 2.939 1.00 60.41 101 LEU A N 1
ATOM 817 C CA . LEU A 1 101 ? -3.666 25.086 2.238 1.00 60.41 101 LEU A CA 1
ATOM 818 C C . LEU A 1 101 ? -3.961 25.213 0.739 1.00 60.41 101 LEU A C 1
ATOM 820 O O . LEU A 1 101 ? -4.774 24.421 0.215 1.00 60.41 101 LEU A O 1
#